Protein AF-A0A7S1D823-F1 (afdb_monomer_lite)

pLDDT: mean 78.72, std 20.07, range [35.25, 97.0]

Organism: Cyclophora tenuis (NCBI:txid216820)

Structure (mmCIF, N/CA/C/O backbone):
data_AF-A0A7S1D823-F1
#
_entry.id   AF-A0A7S1D823-F1
#
loop_
_atom_site.group_PDB
_atom_site.id
_atom_site.type_symbol
_atom_site.label_atom_id
_atom_site.label_alt_id
_atom_site.label_comp_id
_atom_site.label_asym_id
_atom_site.label_entity_id
_atom_site.label_seq_id
_atom_site.pdbx_PDB_ins_code
_atom_site.Cartn_x
_atom_site.Cartn_y
_atom_site.Cartn_z
_atom_site.occupancy
_atom_site.B_iso_or_equiv
_atom_site.auth_seq_id
_atom_site.auth_comp_id
_atom_site.auth_asym_id
_atom_site.auth_atom_id
_atom_site.pdbx_PDB_model_num
ATOM 1 N N . GLU A 1 1 ? 24.277 -21.908 -26.833 1.00 45.03 1 GLU A N 1
ATOM 2 C CA . GLU A 1 1 ? 23.253 -20.897 -26.508 1.00 45.03 1 GLU A CA 1
ATOM 3 C C . GLU A 1 1 ? 23.014 -20.895 -25.010 1.00 45.03 1 GLU A C 1
ATOM 5 O O . GLU A 1 1 ? 22.806 -21.962 -24.446 1.00 45.03 1 GLU A O 1
ATOM 10 N N . LYS A 1 2 ? 23.126 -19.742 -24.340 1.00 50.06 2 LYS A N 1
ATOM 11 C CA . LYS A 1 2 ? 22.524 -19.582 -23.014 1.00 50.06 2 LYS A CA 1
ATOM 12 C C . LYS A 1 2 ? 21.070 -19.225 -23.283 1.00 50.06 2 LYS A C 1
ATOM 14 O O . LYS A 1 2 ? 20.796 -18.063 -23.562 1.00 50.06 2 LYS A O 1
ATOM 19 N N . ASP A 1 3 ? 20.182 -20.213 -23.232 1.00 53.88 3 ASP A N 1
ATOM 20 C CA . ASP A 1 3 ? 18.772 -19.942 -22.965 1.00 53.88 3 ASP A CA 1
ATOM 21 C C . ASP A 1 3 ? 18.733 -19.206 -21.626 1.00 53.88 3 ASP A C 1
ATOM 23 O O . ASP A 1 3 ? 18.894 -19.794 -20.554 1.00 53.88 3 ASP A O 1
ATOM 27 N N . SER A 1 4 ? 18.653 -17.879 -21.680 1.00 61.56 4 SER A N 1
ATOM 28 C CA . SER A 1 4 ? 18.324 -17.089 -20.509 1.00 61.56 4 SER A CA 1
ATOM 29 C C . SER A 1 4 ? 16.915 -17.510 -20.127 1.00 61.56 4 SER A C 1
ATOM 31 O O . SER A 1 4 ? 15.970 -17.160 -20.830 1.00 61.56 4 SER A O 1
ATOM 33 N N . LEU A 1 5 ? 16.793 -18.308 -19.065 1.00 60.19 5 LEU A N 1
ATOM 34 C CA . LEU A 1 5 ? 15.523 -18.638 -18.429 1.00 60.19 5 LEU A CA 1
ATOM 35 C C . LEU A 1 5 ? 14.807 -17.325 -18.111 1.00 60.19 5 LEU A C 1
ATOM 37 O O . LEU A 1 5 ? 15.080 -16.681 -17.098 1.00 60.19 5 LEU A O 1
ATOM 41 N N . GLN A 1 6 ? 13.947 -16.891 -19.026 1.00 70.19 6 GLN A N 1
ATOM 42 C CA . GLN A 1 6 ? 13.123 -15.720 -18.832 1.00 70.19 6 GLN A CA 1
ATOM 43 C C . GLN A 1 6 ? 12.062 -16.133 -17.824 1.00 70.19 6 GLN A C 1
ATOM 45 O O . GLN A 1 6 ? 11.179 -16.936 -18.119 1.00 70.19 6 GLN A O 1
ATOM 50 N N . LEU A 1 7 ? 12.218 -15.658 -16.593 1.00 76.44 7 LEU A N 1
ATOM 51 C CA . LEU A 1 7 ? 11.244 -15.902 -15.544 1.00 76.44 7 LEU A CA 1
ATOM 52 C C . LEU A 1 7 ? 9.926 -15.243 -15.964 1.00 76.44 7 LEU A C 1
ATOM 54 O O . LEU A 1 7 ? 9.905 -14.042 -16.233 1.00 76.44 7 LEU A O 1
ATOM 58 N N . ASP A 1 8 ? 8.828 -16.002 -15.990 1.00 88.31 8 ASP A N 1
ATOM 59 C CA . ASP A 1 8 ? 7.473 -15.444 -16.121 1.00 88.31 8 ASP A CA 1
ATOM 60 C C . ASP A 1 8 ? 7.018 -14.859 -14.775 1.00 88.31 8 ASP A C 1
ATOM 62 O O . ASP A 1 8 ? 6.050 -15.286 -14.150 1.00 88.31 8 ASP A O 1
ATOM 66 N N . ILE A 1 9 ? 7.798 -13.900 -14.281 1.00 90.31 9 ILE A N 1
ATOM 67 C CA . ILE A 1 9 ? 7.546 -13.184 -13.038 1.00 90.31 9 ILE A CA 1
ATOM 68 C C . ILE A 1 9 ? 7.408 -11.712 -13.387 1.00 90.31 9 ILE A C 1
ATOM 70 O O . ILE A 1 9 ? 8.346 -11.077 -13.865 1.00 90.31 9 ILE A O 1
ATOM 74 N N . GLN A 1 10 ? 6.235 -11.157 -13.100 1.00 91.06 10 GLN A N 1
ATOM 75 C CA . GLN A 1 10 ? 6.004 -9.723 -13.158 1.00 91.06 10 GLN A CA 1
ATOM 76 C C . GLN A 1 10 ? 6.018 -9.151 -11.742 1.00 91.06 10 GLN A C 1
ATOM 78 O O . GLN A 1 10 ? 5.192 -9.514 -10.906 1.00 91.06 10 GLN A O 1
ATOM 83 N N . VAL A 1 11 ? 6.938 -8.223 -11.479 1.00 93.19 11 VAL A N 1
ATOM 84 C CA . VAL A 1 11 ? 6.966 -7.480 -10.215 1.00 93.19 11 VAL A CA 1
ATOM 85 C C . VAL A 1 11 ? 6.033 -6.279 -10.330 1.00 93.19 11 VAL A C 1
ATOM 87 O O . VAL A 1 11 ? 6.176 -5.456 -11.238 1.00 93.19 11 VAL A O 1
ATOM 90 N N . VAL A 1 12 ? 5.084 -6.179 -9.398 1.00 94.31 12 VAL A N 1
ATOM 91 C CA . VAL A 1 12 ? 4.139 -5.064 -9.302 1.00 94.31 12 VAL A CA 1
ATOM 92 C C . VAL A 1 12 ? 4.430 -4.261 -8.038 1.00 94.31 12 VAL A C 1
ATOM 94 O O . VAL A 1 12 ? 4.398 -4.793 -6.932 1.00 94.31 12 VAL A O 1
ATOM 97 N N . VAL A 1 13 ? 4.690 -2.967 -8.199 1.00 94.62 13 VAL A N 1
ATOM 98 C CA . VAL A 1 13 ? 4.868 -2.017 -7.099 1.00 94.62 13 VAL A CA 1
ATOM 99 C C . VAL A 1 13 ? 3.533 -1.361 -6.790 1.00 94.62 13 VAL A C 1
ATOM 101 O O . VAL A 1 13 ? 2.929 -0.719 -7.652 1.00 94.62 13 VAL A O 1
ATOM 104 N N . ILE A 1 14 ? 3.101 -1.479 -5.538 1.00 92.69 14 ILE A N 1
ATOM 105 C CA . ILE A 1 14 ? 1.946 -0.755 -5.017 1.00 92.69 14 ILE A CA 1
ATOM 106 C C . ILE A 1 14 ? 2.467 0.502 -4.315 1.00 92.69 14 ILE A C 1
ATOM 108 O O . ILE A 1 14 ? 3.164 0.379 -3.303 1.00 92.69 14 ILE A O 1
ATOM 112 N N . PRO A 1 15 ? 2.190 1.717 -4.823 1.00 90.38 15 PRO A N 1
ATOM 113 C CA . PRO A 1 15 ? 2.575 2.919 -4.101 1.00 90.38 15 PRO A CA 1
ATOM 114 C C . PRO A 1 15 ? 1.852 2.922 -2.749 1.00 90.38 15 PRO A C 1
ATOM 116 O O . PRO A 1 15 ? 0.685 2.536 -2.680 1.00 90.38 15 PRO A O 1
ATOM 119 N N . CYS A 1 16 ? 2.563 3.331 -1.695 1.00 88.69 16 CYS A N 1
ATOM 120 C CA . CYS A 1 16 ? 2.040 3.640 -0.350 1.00 88.69 16 CYS A CA 1
ATOM 121 C C . CYS A 1 16 ? 2.415 5.065 0.097 1.00 88.69 16 CYS A C 1
ATOM 123 O O . CYS A 1 16 ? 1.829 5.611 1.029 1.00 88.69 16 CYS A O 1
ATOM 125 N N . VAL A 1 17 ? 3.406 5.669 -0.568 1.00 86.69 17 VAL A N 1
ATOM 126 C CA . VAL A 1 17 ? 3.946 7.001 -0.291 1.00 86.69 17 VAL A CA 1
ATOM 127 C C . VAL A 1 17 ? 3.836 7.832 -1.561 1.00 86.69 17 VAL A C 1
ATOM 129 O O . VAL A 1 17 ? 4.269 7.386 -2.622 1.00 86.69 17 VAL A O 1
ATOM 132 N N . GLY A 1 18 ? 3.304 9.049 -1.448 1.00 84.31 18 GLY A N 1
ATOM 133 C CA . GLY A 1 18 ? 3.119 9.930 -2.599 1.00 84.31 18 GLY A CA 1
ATOM 134 C C . GLY A 1 18 ? 2.119 9.360 -3.605 1.00 84.31 18 GLY A C 1
ATOM 135 O O . GLY A 1 18 ? 1.124 8.757 -3.217 1.00 84.31 18 GLY A O 1
ATOM 136 N N . ASP A 1 19 ? 2.381 9.576 -4.889 1.00 84.94 19 ASP A N 1
ATOM 137 C CA . ASP A 1 19 ? 1.616 9.010 -5.998 1.00 84.94 19 ASP A CA 1
ATOM 138 C C . ASP A 1 19 ? 2.434 7.951 -6.761 1.00 84.94 19 ASP A C 1
ATOM 140 O O . ASP A 1 19 ? 3.604 7.675 -6.477 1.00 84.94 19 ASP A O 1
ATOM 144 N N . ASP A 1 20 ? 1.817 7.335 -7.761 1.00 88.00 20 ASP A N 1
ATOM 145 C CA . ASP A 1 20 ? 2.470 6.386 -8.659 1.00 88.00 20 ASP A CA 1
ATOM 146 C C . ASP A 1 20 ? 3.615 7.027 -9.464 1.00 88.00 20 ASP A C 1
ATOM 148 O O . ASP A 1 20 ? 4.607 6.367 -9.781 1.00 88.00 20 ASP A O 1
ATOM 152 N N . GLY A 1 21 ? 3.529 8.330 -9.747 1.00 89.88 21 GLY A N 1
ATOM 153 C CA . GLY A 1 21 ? 4.624 9.098 -10.332 1.00 89.88 21 GLY A CA 1
ATOM 154 C C . GLY A 1 21 ? 5.852 9.163 -9.419 1.00 89.88 21 GLY A C 1
ATOM 155 O O . GLY A 1 21 ? 6.978 8.996 -9.889 1.00 89.88 21 GLY A O 1
ATOM 156 N N . TYR A 1 22 ? 5.655 9.382 -8.120 1.00 90.62 22 TYR A N 1
ATOM 157 C CA . TYR A 1 22 ? 6.705 9.359 -7.109 1.00 90.62 22 TYR A CA 1
ATOM 158 C C . TYR A 1 22 ? 7.339 7.973 -7.022 1.00 90.62 22 TYR A C 1
ATOM 160 O O . TYR A 1 22 ? 8.559 7.873 -7.139 1.00 90.62 22 TYR A O 1
ATOM 168 N N . ALA A 1 23 ? 6.532 6.913 -6.926 1.00 92.44 23 ALA A N 1
ATOM 169 C CA . ALA A 1 23 ? 7.037 5.542 -6.908 1.00 92.44 23 ALA A CA 1
ATOM 170 C C . ALA A 1 23 ? 7.875 5.215 -8.158 1.00 92.44 23 ALA A C 1
ATOM 172 O O . ALA A 1 23 ? 8.979 4.691 -8.024 1.00 92.44 23 ALA A O 1
ATOM 173 N N . ARG A 1 24 ? 7.428 5.606 -9.362 1.00 93.88 24 ARG A N 1
ATOM 174 C CA . ARG A 1 24 ? 8.215 5.431 -10.599 1.00 93.88 24 ARG A CA 1
ATOM 175 C C . ARG A 1 24 ? 9.557 6.156 -10.552 1.00 93.88 24 ARG A C 1
ATOM 177 O O . ARG A 1 24 ? 10.572 5.560 -10.901 1.00 93.88 24 ARG A O 1
ATOM 184 N N . ARG A 1 25 ? 9.588 7.409 -10.081 1.00 94.81 25 ARG A N 1
ATOM 185 C CA . ARG A 1 25 ? 10.848 8.159 -9.925 1.00 94.81 25 ARG A CA 1
ATOM 186 C C . ARG A 1 25 ? 11.795 7.489 -8.929 1.00 94.81 25 ARG A C 1
ATOM 188 O O . ARG A 1 25 ? 12.988 7.437 -9.196 1.00 94.81 25 ARG A O 1
ATOM 195 N N . GLN A 1 26 ? 11.278 6.971 -7.812 1.00 95.31 26 GLN A N 1
ATOM 196 C CA . GLN A 1 26 ? 12.092 6.254 -6.824 1.00 95.31 26 GLN A CA 1
ATOM 197 C C . GLN A 1 26 ? 12.661 4.947 -7.393 1.00 95.31 26 GLN A C 1
ATOM 199 O O . GLN A 1 26 ? 13.848 4.688 -7.227 1.00 95.31 26 GLN A O 1
ATOM 204 N N . MET A 1 27 ? 11.857 4.163 -8.121 1.00 95.31 27 MET A N 1
ATOM 205 C CA . MET A 1 27 ? 12.336 2.935 -8.772 1.00 95.31 27 MET A CA 1
ATOM 206 C C . MET A 1 27 ? 13.390 3.227 -9.842 1.00 95.31 27 MET A C 1
ATOM 208 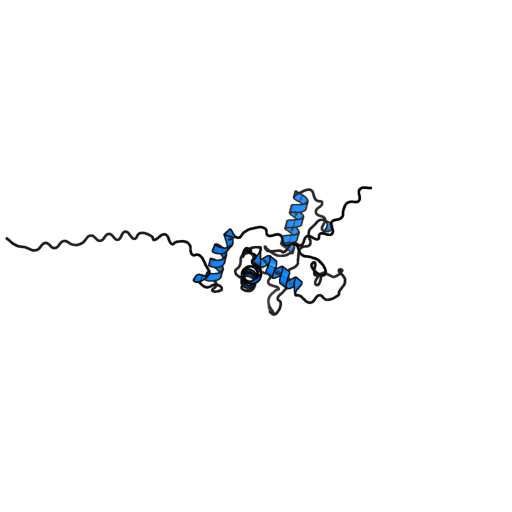O O . MET A 1 27 ? 14.398 2.534 -9.912 1.00 95.31 27 MET A O 1
ATOM 212 N N . MET A 1 28 ? 13.193 4.278 -10.643 1.00 95.44 28 MET A N 1
ATOM 213 C CA . MET A 1 28 ? 14.166 4.702 -11.652 1.00 95.44 28 MET A CA 1
ATOM 214 C C . MET A 1 28 ? 15.490 5.143 -11.019 1.00 95.44 28 MET A C 1
ATOM 216 O O . MET A 1 28 ? 16.548 4.725 -11.484 1.00 95.44 28 MET A O 1
ATOM 220 N N . ALA A 1 29 ? 15.436 5.941 -9.947 1.00 95.25 29 ALA A N 1
ATOM 221 C CA . ALA A 1 29 ? 16.627 6.361 -9.213 1.00 95.25 29 ALA A CA 1
ATOM 222 C C . ALA A 1 29 ? 17.384 5.155 -8.635 1.00 95.25 29 ALA A C 1
ATOM 224 O O . ALA A 1 29 ? 18.582 5.023 -8.867 1.00 95.25 29 ALA A O 1
ATOM 225 N N . LEU A 1 30 ? 16.677 4.228 -7.979 1.00 94.56 30 LEU A N 1
ATOM 226 C CA . LEU A 1 30 ? 17.277 3.011 -7.429 1.00 94.56 30 LEU A CA 1
ATOM 227 C C . LEU A 1 30 ? 17.887 2.115 -8.519 1.00 94.56 30 LEU A C 1
ATOM 229 O O . LEU A 1 30 ? 18.973 1.572 -8.321 1.00 94.56 30 LEU A O 1
ATOM 233 N N . ASN A 1 31 ? 17.228 1.973 -9.676 1.00 95.06 31 ASN A N 1
ATOM 234 C CA . ASN A 1 31 ? 17.773 1.214 -10.805 1.00 95.06 31 ASN A CA 1
ATOM 235 C C . ASN A 1 31 ? 19.114 1.807 -11.261 1.00 95.06 31 ASN A C 1
ATOM 237 O O . ASN A 1 31 ? 20.103 1.090 -11.369 1.00 95.06 31 ASN A O 1
ATOM 241 N N . MET A 1 32 ? 19.178 3.130 -11.441 1.00 95.00 32 MET A N 1
ATOM 242 C CA . MET A 1 32 ? 20.423 3.816 -11.805 1.00 95.00 32 MET A CA 1
ATOM 243 C C . MET A 1 32 ? 21.513 3.660 -10.733 1.00 95.00 32 MET A C 1
ATOM 245 O O . MET A 1 32 ? 22.670 3.414 -11.066 1.00 95.00 32 MET A O 1
ATOM 249 N N . GLU A 1 33 ? 21.160 3.757 -9.448 1.00 96.12 33 GLU A N 1
ATOM 250 C CA . GLU A 1 33 ? 22.107 3.596 -8.332 1.00 96.12 33 GLU A CA 1
ATOM 251 C C . GLU A 1 33 ? 22.664 2.171 -8.210 1.00 96.12 33 GLU A C 1
ATOM 253 O O . GLU A 1 33 ? 23.783 1.977 -7.735 1.00 96.12 33 GLU A O 1
ATOM 258 N N . THR A 1 34 ? 21.909 1.171 -8.662 1.00 94.75 34 THR A N 1
ATOM 259 C CA . THR A 1 34 ? 22.294 -0.249 -8.619 1.00 94.75 34 THR A CA 1
ATOM 260 C C . THR A 1 34 ? 22.937 -0.747 -9.920 1.00 94.75 34 THR A C 1
ATOM 262 O O . THR A 1 34 ? 23.237 -1.934 -10.039 1.00 94.75 34 THR A O 1
ATOM 265 N N . GLY A 1 35 ? 23.226 0.157 -10.867 1.00 93.44 35 GLY A N 1
ATOM 266 C CA . GLY A 1 35 ? 23.935 -0.140 -12.117 1.00 93.44 35 GLY A CA 1
ATOM 267 C C . GLY A 1 35 ? 23.039 -0.494 -13.309 1.00 93.44 35 GLY A C 1
ATOM 268 O O . GLY A 1 35 ? 23.558 -0.905 -14.347 1.00 93.44 35 GLY A O 1
ATOM 269 N N . GLY A 1 36 ? 21.721 -0.341 -13.179 1.00 92.12 36 GLY A N 1
ATOM 270 C CA . GLY A 1 36 ? 20.776 -0.431 -14.289 1.00 92.12 36 GLY A CA 1
ATOM 271 C C . GLY A 1 36 ? 20.812 0.798 -15.200 1.00 92.12 36 GLY A C 1
ATOM 272 O O . GLY A 1 36 ? 21.435 1.819 -14.899 1.00 92.12 36 GLY A O 1
ATOM 273 N N . THR A 1 37 ? 20.129 0.713 -16.341 1.00 89.38 37 THR A N 1
ATOM 274 C CA . THR A 1 37 ? 20.186 1.756 -17.384 1.00 89.38 37 THR A CA 1
ATOM 275 C C . THR A 1 37 ? 19.209 2.906 -17.138 1.00 89.38 37 THR A C 1
ATOM 277 O O . THR A 1 37 ? 19.282 3.950 -17.789 1.00 89.38 37 THR A O 1
ATOM 280 N N . GLY A 1 38 ? 18.280 2.724 -16.196 1.00 83.12 38 GLY A N 1
ATOM 281 C CA . GLY A 1 38 ? 17.138 3.613 -16.015 1.00 83.12 38 GLY A CA 1
ATOM 282 C C . GLY A 1 38 ? 16.047 3.435 -17.075 1.00 83.12 38 GLY A C 1
ATOM 283 O O . GLY A 1 38 ? 15.097 4.218 -17.073 1.00 83.12 38 GLY A O 1
ATOM 284 N N . ASP A 1 39 ? 16.155 2.434 -17.957 1.00 87.69 39 ASP A N 1
ATOM 285 C CA . ASP A 1 39 ? 15.099 2.115 -18.913 1.00 87.69 39 ASP A CA 1
ATOM 286 C C . ASP A 1 39 ? 13.842 1.641 -18.175 1.00 87.69 39 ASP A C 1
ATOM 288 O O . ASP A 1 39 ? 13.877 0.765 -17.311 1.00 87.69 39 ASP A O 1
ATOM 292 N N . SER A 1 40 ? 12.703 2.215 -18.552 1.00 84.81 40 SER A N 1
ATOM 293 C CA . SER A 1 40 ? 11.383 1.802 -18.092 1.00 84.81 40 SER A CA 1
ATOM 294 C C . SER A 1 40 ? 11.089 0.309 -18.277 1.00 84.81 40 SER A C 1
ATOM 296 O O . SER A 1 40 ? 10.322 -0.231 -17.485 1.00 84.81 40 SER A O 1
ATOM 298 N N . SER A 1 41 ? 11.690 -0.366 -19.268 1.00 86.94 41 SER A N 1
ATOM 299 C CA . SER A 1 41 ? 11.512 -1.811 -19.466 1.00 86.94 41 SER A CA 1
ATOM 300 C C . SER A 1 41 ? 12.200 -2.669 -18.401 1.00 86.94 41 SER A C 1
ATOM 302 O O . SER A 1 41 ? 11.861 -3.840 -18.259 1.00 86.94 41 SER A O 1
ATOM 304 N N . GLU A 1 42 ? 13.164 -2.109 -17.666 1.00 87.81 42 GLU A N 1
ATOM 305 C CA . GLU A 1 42 ? 13.849 -2.771 -16.545 1.00 87.81 42 GLU A CA 1
ATOM 306 C C . GLU A 1 42 ? 13.133 -2.535 -15.207 1.00 87.81 42 GLU A C 1
ATOM 308 O O . GLU A 1 42 ? 13.433 -3.192 -14.210 1.00 87.81 42 GLU A O 1
ATOM 313 N N . LEU A 1 43 ? 12.196 -1.583 -15.160 1.00 92.38 43 LEU A N 1
ATOM 314 C CA . LEU A 1 43 ? 11.506 -1.206 -13.933 1.00 92.38 43 LEU A CA 1
ATOM 315 C C . LEU A 1 43 ? 10.301 -2.116 -13.666 1.00 92.38 43 LEU A C 1
ATOM 317 O O . LEU A 1 43 ? 9.606 -2.536 -14.595 1.00 92.38 43 LEU A O 1
ATOM 321 N N . PRO A 1 44 ? 9.979 -2.377 -12.387 1.00 93.50 44 PRO A N 1
ATOM 322 C CA . PRO A 1 44 ? 8.751 -3.073 -12.046 1.00 93.50 44 PRO A CA 1
ATOM 323 C C . PRO A 1 44 ? 7.523 -2.252 -12.462 1.00 93.50 44 PRO A C 1
ATOM 325 O O . PRO A 1 44 ? 7.541 -1.017 -12.497 1.00 93.50 44 PRO A O 1
ATOM 328 N N . PHE A 1 45 ? 6.412 -2.940 -12.721 1.00 92.69 45 PHE A N 1
ATOM 329 C CA . PHE A 1 45 ? 5.158 -2.280 -13.062 1.00 92.69 45 PHE A CA 1
ATOM 330 C C . PHE A 1 45 ? 4.613 -1.537 -11.838 1.00 92.69 45 PHE A C 1
ATOM 332 O O . PHE A 1 45 ? 4.267 -2.155 -10.835 1.00 92.69 45 PHE A O 1
ATOM 339 N N . VAL A 1 46 ? 4.506 -0.209 -11.902 1.00 92.19 46 VAL A N 1
ATOM 340 C CA . VAL A 1 46 ? 3.926 0.587 -10.810 1.00 92.19 46 VAL A CA 1
ATOM 341 C C . VAL A 1 46 ? 2.422 0.713 -11.008 1.00 92.19 46 VAL A C 1
ATOM 343 O O . VAL A 1 46 ? 1.969 1.343 -11.967 1.00 92.19 46 VAL A O 1
ATOM 346 N N . LEU A 1 47 ? 1.654 0.147 -10.078 1.00 89.62 47 LEU A N 1
ATOM 347 C CA . LEU A 1 47 ? 0.200 0.202 -10.097 1.00 89.62 47 LEU A CA 1
ATOM 348 C C . LEU A 1 47 ? -0.278 1.645 -9.899 1.00 89.62 47 LEU A C 1
ATOM 350 O O . LEU A 1 47 ? 0.119 2.310 -8.943 1.00 89.62 47 LEU A O 1
ATOM 354 N N . GLN A 1 48 ? -1.141 2.124 -10.795 1.00 86.06 48 GLN A N 1
ATOM 355 C CA . GLN A 1 48 ? -1.743 3.454 -10.698 1.00 86.06 48 GLN A CA 1
ATOM 356 C C . GLN A 1 48 ? -3.015 3.380 -9.853 1.00 86.06 48 GLN A C 1
ATOM 358 O O . GLN A 1 48 ? -3.974 2.759 -10.307 1.00 86.06 48 GLN A O 1
ATOM 363 N N . PRO A 1 49 ? -3.081 3.991 -8.660 1.00 78.12 49 PRO A N 1
ATOM 364 C CA . PRO A 1 49 ? -4.252 3.850 -7.808 1.00 78.12 49 PRO A CA 1
ATOM 365 C C . PRO A 1 49 ? -5.526 4.386 -8.473 1.00 78.12 49 PRO A C 1
ATOM 367 O O . PRO A 1 49 ? -5.612 5.559 -8.846 1.00 78.12 49 PRO A O 1
ATOM 370 N N . ARG A 1 50 ? -6.546 3.531 -8.601 1.00 70.00 50 ARG A N 1
ATOM 371 C CA . ARG A 1 50 ? -7.857 3.933 -9.136 1.00 70.00 50 ARG A CA 1
ATOM 372 C C . ARG A 1 50 ? -8.587 4.899 -8.198 1.00 70.00 50 ARG A C 1
ATOM 374 O O . ARG A 1 50 ? -8.619 4.698 -6.983 1.00 70.00 50 ARG A O 1
ATOM 381 N N . ALA A 1 51 ? -9.245 5.899 -8.792 1.00 58.75 51 ALA A N 1
ATOM 382 C CA . ALA A 1 51 ? -10.228 6.724 -8.094 1.00 58.75 51 ALA A CA 1
ATOM 383 C C . ALA A 1 51 ? -11.419 5.884 -7.676 1.00 58.75 51 ALA A C 1
ATOM 385 O O . ALA A 1 51 ? -12.006 5.229 -8.528 1.00 58.75 51 ALA A O 1
ATOM 386 N N . ASN A 1 52 ? -11.755 5.939 -6.388 1.00 53.09 52 ASN A N 1
ATOM 387 C CA . ASN A 1 52 ? -13.002 5.507 -5.761 1.00 53.09 52 ASN A CA 1
ATOM 388 C C . ASN A 1 52 ? -13.890 4.538 -6.563 1.00 53.09 52 ASN A C 1
ATOM 390 O O . ASN A 1 52 ? -14.618 4.941 -7.471 1.00 53.09 52 ASN A O 1
ATOM 394 N N . PHE A 1 53 ? -14.016 3.310 -6.063 1.00 41.72 53 PHE A N 1
ATOM 395 C CA . PHE A 1 53 ? -15.303 2.624 -6.138 1.00 41.72 53 PHE A CA 1
ATOM 396 C C . PHE A 1 53 ? -16.322 3.415 -5.297 1.00 41.72 53 PHE A C 1
ATOM 398 O O . PHE A 1 53 ? -16.157 3.579 -4.093 1.00 41.72 53 PHE A O 1
ATOM 405 N N . GLY A 1 54 ? -17.363 3.957 -5.930 1.00 38.28 54 GLY A N 1
ATOM 406 C CA . GLY A 1 54 ? -18.594 4.374 -5.242 1.00 38.28 54 GLY A CA 1
ATOM 407 C C . GLY A 1 54 ? -18.671 5.783 -4.635 1.00 38.28 54 GLY A C 1
ATOM 408 O O . GLY A 1 54 ? -19.768 6.194 -4.266 1.00 38.28 54 GLY A O 1
ATOM 409 N N . GLN A 1 55 ? -17.598 6.579 -4.581 1.00 36.34 55 GLN A N 1
ATOM 410 C CA . GLN A 1 55 ? -17.689 7.977 -4.126 1.00 36.34 55 GLN A CA 1
ATOM 411 C C . GLN A 1 55 ? -17.313 8.970 -5.226 1.00 36.34 55 GLN A C 1
ATOM 413 O O . GLN A 1 55 ? -16.143 9.131 -5.579 1.00 36.34 55 GLN A O 1
ATOM 418 N N . LYS A 1 56 ? -18.320 9.703 -5.723 1.00 35.25 56 LYS A N 1
ATOM 419 C CA . LYS A 1 56 ? -18.135 10.928 -6.511 1.00 35.25 56 LYS A CA 1
ATOM 420 C C . LYS A 1 56 ? -17.438 11.979 -5.638 1.00 35.25 56 LYS A C 1
ATOM 422 O O . LYS A 1 56 ? -18.094 12.795 -4.998 1.00 35.25 56 LYS A O 1
ATOM 427 N N . SER A 1 57 ? -16.109 11.963 -5.601 1.00 40.78 57 SER A N 1
ATOM 428 C CA . SER A 1 57 ? -15.338 13.100 -5.102 1.00 40.78 57 SER A CA 1
ATOM 429 C C . SER A 1 57 ? -15.395 14.195 -6.161 1.00 40.78 57 SER A C 1
ATOM 431 O O . SER A 1 57 ? -14.815 14.075 -7.236 1.00 40.78 57 SER A O 1
ATOM 433 N N . SER A 1 58 ? -16.098 15.281 -5.855 1.00 38.16 58 SER A N 1
ATOM 434 C CA . SER A 1 58 ? -16.158 16.494 -6.675 1.00 38.16 58 SER A CA 1
ATOM 435 C C . SER A 1 58 ? -14.851 17.305 -6.660 1.00 38.16 58 SER A C 1
ATOM 437 O O . SER A 1 58 ? -14.791 18.377 -7.258 1.00 38.16 58 SER A O 1
ATOM 439 N N . LYS A 1 59 ? -13.788 16.811 -6.004 1.00 41.03 59 LYS A N 1
ATOM 440 C CA . LYS A 1 59 ? -12.456 17.431 -5.968 1.00 41.03 59 LYS A CA 1
ATOM 441 C C . LYS A 1 59 ? -11.357 16.370 -5.920 1.00 41.03 59 LYS A C 1
ATOM 443 O O . LYS A 1 59 ? -10.824 16.065 -4.857 1.00 41.03 59 LYS A O 1
ATOM 448 N N . GLY A 1 60 ? -10.994 15.861 -7.092 1.00 45.47 60 GLY A N 1
ATOM 449 C CA . GLY A 1 60 ? -9.781 15.075 -7.285 1.00 45.47 60 GLY A CA 1
ATOM 450 C C . GLY A 1 60 ? -9.873 13.637 -6.779 1.00 45.47 60 GLY A C 1
ATOM 451 O O . GLY A 1 60 ? -10.451 13.325 -5.737 1.00 45.47 60 GLY A O 1
ATOM 452 N N . ASN A 1 61 ? -9.276 12.763 -7.574 1.00 49.16 61 ASN A N 1
ATOM 453 C CA . ASN A 1 61 ? -9.010 11.367 -7.300 1.00 49.16 61 ASN A CA 1
ATOM 454 C C . ASN A 1 61 ? -8.083 11.247 -6.067 1.00 49.16 61 ASN A C 1
ATOM 456 O O . ASN A 1 61 ? -6.864 11.310 -6.211 1.00 49.16 61 ASN A O 1
ATOM 460 N N . LYS A 1 62 ? -8.628 11.200 -4.843 1.00 57.62 62 LYS A N 1
ATOM 461 C CA . LYS A 1 62 ? -7.792 11.136 -3.636 1.00 57.62 62 LYS A CA 1
ATOM 462 C C . LYS A 1 62 ? -7.452 9.694 -3.291 1.00 57.62 62 LYS A C 1
ATOM 464 O O . LYS A 1 62 ? -8.209 8.988 -2.634 1.00 57.62 62 LYS A O 1
ATOM 469 N N . TYR A 1 63 ? -6.266 9.314 -3.736 1.00 73.75 63 TYR A N 1
ATOM 470 C CA . TYR A 1 63 ? -5.461 8.245 -3.174 1.00 73.75 63 TYR A CA 1
ATOM 471 C C . TYR A 1 63 ? -5.203 8.456 -1.661 1.00 73.75 63 TYR A C 1
ATOM 473 O O . TYR A 1 63 ? -5.350 9.570 -1.150 1.00 73.75 63 TYR A O 1
ATOM 481 N N . PHE A 1 64 ? -4.849 7.390 -0.933 1.00 84.75 64 PHE A N 1
ATOM 482 C CA . PHE A 1 64 ? -4.583 7.468 0.506 1.00 84.75 64 PHE A CA 1
ATOM 483 C C . PHE A 1 64 ? -3.338 8.308 0.793 1.00 84.75 64 PHE A C 1
ATOM 485 O O . PHE A 1 64 ? -2.291 8.114 0.184 1.00 84.75 64 PHE A O 1
ATOM 492 N N . ASN A 1 65 ? -3.420 9.210 1.770 1.00 88.00 65 ASN A N 1
ATOM 493 C CA . ASN A 1 65 ? -2.221 9.881 2.255 1.00 88.00 65 ASN A CA 1
ATOM 494 C C . ASN A 1 65 ? -1.406 8.917 3.119 1.00 88.00 65 ASN A C 1
ATOM 496 O O . ASN A 1 65 ? -1.957 8.202 3.961 1.00 88.00 65 ASN A O 1
ATOM 500 N N . PHE A 1 66 ? -0.086 8.948 2.947 1.00 91.31 66 PHE A N 1
ATOM 501 C CA . PHE A 1 66 ? 0.825 8.079 3.681 1.00 91.31 66 PHE A CA 1
ATOM 502 C C . PHE A 1 66 ? 0.606 8.163 5.198 1.00 91.31 66 PHE A C 1
ATOM 504 O O . PHE A 1 66 ? 0.651 9.237 5.804 1.00 91.31 66 PHE A O 1
ATOM 511 N N . GLY A 1 67 ? 0.353 7.003 5.805 1.00 91.31 67 GLY A N 1
ATOM 512 C CA . GLY A 1 67 ? 0.139 6.849 7.239 1.00 91.31 67 GLY A CA 1
ATOM 513 C C . GLY A 1 67 ? -1.132 7.508 7.785 1.00 91.31 67 GLY A C 1
ATOM 514 O O . GLY A 1 67 ? -1.331 7.469 8.999 1.00 91.31 67 GLY A O 1
ATOM 515 N N . GLU A 1 68 ? -1.983 8.134 6.970 1.00 93.56 68 GLU A N 1
ATOM 516 C CA . GLU A 1 68 ? -3.234 8.723 7.445 1.00 93.56 68 GLU A CA 1
ATOM 517 C C . GLU A 1 68 ? -4.249 7.624 7.808 1.00 93.56 68 GLU A C 1
ATOM 519 O O . GLU A 1 68 ? -4.506 6.744 6.989 1.00 93.56 68 GLU A O 1
ATOM 524 N N . PRO A 1 69 ? -4.882 7.670 9.000 1.00 95.31 69 PRO A N 1
ATOM 525 C CA . PRO A 1 69 ? -5.945 6.726 9.320 1.00 95.31 69 PRO A CA 1
ATOM 526 C C . PRO A 1 69 ? -7.132 6.852 8.356 1.00 95.31 69 PRO A C 1
ATOM 528 O O . PRO A 1 69 ? -7.697 7.949 8.233 1.00 95.31 69 PRO A O 1
ATOM 531 N N . HIS A 1 70 ? -7.517 5.735 7.729 1.00 94.00 70 HIS A N 1
ATOM 532 C CA . HIS A 1 70 ? -8.605 5.642 6.753 1.00 94.00 70 HIS A CA 1
ATOM 533 C C . HIS A 1 70 ? -9.474 4.392 6.995 1.00 94.00 70 HIS A C 1
ATOM 535 O O . HIS A 1 70 ? -8.914 3.312 7.186 1.00 94.00 70 HIS A O 1
ATOM 541 N N . PRO A 1 71 ? -10.818 4.488 6.953 1.00 93.25 71 PRO A N 1
ATOM 542 C CA . PRO A 1 71 ? -11.711 3.351 7.204 1.00 93.25 71 PRO A CA 1
ATOM 543 C C . PRO A 1 71 ? -11.432 2.134 6.307 1.00 93.25 71 PRO A C 1
ATOM 545 O O . PRO A 1 71 ? -11.243 1.051 6.840 1.00 93.25 71 PRO A O 1
ATOM 548 N N . ASP A 1 72 ? -11.296 2.311 4.991 1.00 92.38 72 ASP A N 1
ATOM 549 C CA . ASP A 1 72 ? -11.021 1.200 4.059 1.00 92.38 72 ASP A CA 1
ATOM 550 C C . ASP A 1 72 ? -9.698 0.460 4.353 1.00 92.38 72 ASP A C 1
ATOM 552 O O . ASP A 1 72 ? -9.602 -0.754 4.177 1.00 92.38 72 ASP A O 1
ATOM 556 N N . ILE A 1 73 ? -8.675 1.184 4.834 1.00 95.06 73 ILE A N 1
ATOM 557 C CA . ILE A 1 73 ? -7.403 0.575 5.252 1.00 95.06 73 ILE A CA 1
ATOM 558 C C . ILE A 1 73 ? -7.621 -0.261 6.518 1.00 95.06 73 ILE A C 1
ATOM 560 O O . ILE A 1 73 ? -7.093 -1.365 6.625 1.00 95.06 73 ILE A O 1
ATOM 564 N N . LEU A 1 74 ? -8.403 0.246 7.477 1.00 96.19 74 LEU A N 1
ATOM 565 C CA . LEU A 1 74 ? -8.731 -0.477 8.708 1.00 96.19 74 LEU A CA 1
ATOM 566 C C . LEU A 1 74 ? -9.582 -1.722 8.442 1.00 96.19 74 LEU A C 1
ATOM 568 O O . LEU A 1 74 ? -9.384 -2.741 9.098 1.00 96.19 74 LEU A O 1
ATOM 572 N N . GLU A 1 75 ? -10.523 -1.637 7.505 1.00 95.50 75 GLU A N 1
ATOM 573 C CA . GLU A 1 75 ? -11.339 -2.770 7.070 1.00 95.50 75 GLU A CA 1
ATOM 574 C C . GLU A 1 75 ? -10.459 -3.866 6.473 1.00 95.50 75 GLU A C 1
ATOM 576 O O . GLU A 1 75 ? -10.480 -4.986 6.973 1.00 95.50 75 GLU A O 1
ATOM 581 N N . THR A 1 76 ? -9.589 -3.516 5.521 1.00 95.38 76 THR A N 1
ATOM 582 C CA . THR A 1 76 ? -8.632 -4.465 4.930 1.00 95.38 76 THR A CA 1
ATOM 583 C C . THR A 1 76 ? -7.701 -5.062 5.989 1.00 95.38 76 THR A C 1
ATOM 585 O O . THR A 1 76 ? -7.455 -6.263 5.999 1.00 95.38 76 THR A O 1
ATOM 588 N N . PHE A 1 77 ? -7.193 -4.246 6.918 1.00 96.56 77 PHE A N 1
ATOM 589 C CA . PHE A 1 77 ? -6.358 -4.717 8.027 1.00 96.56 77 PHE A CA 1
ATOM 590 C C . PHE A 1 77 ? -7.069 -5.782 8.877 1.00 96.56 77 PHE A C 1
ATOM 592 O O . PHE A 1 77 ? -6.473 -6.814 9.184 1.00 96.56 77 PHE A O 1
ATOM 599 N N . ARG A 1 78 ? -8.342 -5.552 9.228 1.00 95.62 78 ARG A N 1
ATOM 600 C CA . ARG A 1 78 ? -9.152 -6.520 9.980 1.00 95.62 78 ARG A CA 1
ATOM 601 C C . ARG A 1 78 ? -9.476 -7.753 9.148 1.00 95.62 78 ARG A C 1
ATOM 603 O O . ARG A 1 78 ? -9.325 -8.855 9.646 1.00 95.62 78 ARG A O 1
ATOM 610 N N . GLU A 1 79 ? -9.862 -7.599 7.885 1.00 95.62 79 GLU A N 1
ATOM 611 C CA . GLU A 1 79 ? -10.182 -8.726 7.003 1.00 95.62 79 GLU A CA 1
ATOM 612 C C . GLU A 1 79 ? -8.989 -9.678 6.839 1.00 95.62 79 GLU A C 1
ATOM 614 O O . GLU A 1 79 ? -9.125 -10.898 6.976 1.00 95.62 79 GLU A O 1
ATOM 619 N N . MET A 1 80 ? -7.798 -9.127 6.600 1.00 95.38 80 MET A N 1
ATOM 620 C CA . MET A 1 80 ? -6.572 -9.912 6.448 1.00 95.38 80 MET A CA 1
ATOM 621 C C . MET A 1 80 ? -6.243 -10.698 7.721 1.00 95.38 80 MET A C 1
ATOM 623 O O . MET A 1 80 ? -5.892 -11.875 7.642 1.00 95.38 80 MET A O 1
ATOM 627 N N . GLN A 1 81 ? -6.447 -10.099 8.894 1.00 94.12 81 GLN A N 1
ATOM 628 C CA . GLN A 1 81 ? -6.236 -10.766 10.174 1.00 94.12 81 GLN A CA 1
ATOM 629 C C . GLN A 1 81 ? -7.329 -11.797 10.488 1.00 94.12 81 GLN A C 1
ATOM 631 O O . GLN A 1 81 ? -7.040 -12.969 10.718 1.00 94.12 81 GLN A O 1
ATOM 636 N N . ASP A 1 82 ? -8.579 -11.351 10.521 1.00 95.38 82 ASP A N 1
ATOM 637 C CA . ASP A 1 82 ? -9.699 -12.072 11.122 1.00 95.38 82 ASP A CA 1
ATOM 638 C C . ASP A 1 82 ? -10.231 -13.170 10.196 1.00 95.38 82 ASP A C 1
ATOM 640 O O . ASP A 1 82 ? -10.652 -14.224 10.669 1.00 95.38 82 ASP A O 1
ATOM 644 N N . SER A 1 83 ? -10.201 -12.937 8.879 1.00 95.00 83 SER A N 1
ATOM 645 C CA . SER A 1 83 ? -10.709 -13.895 7.886 1.00 95.00 83 SER A CA 1
ATOM 646 C C . SER A 1 83 ? -9.606 -14.753 7.270 1.00 95.00 83 SER A C 1
ATOM 648 O O . SER A 1 83 ? -9.872 -15.889 6.885 1.00 95.00 83 SER A O 1
ATOM 650 N N . ASN A 1 84 ? -8.374 -14.236 7.190 1.00 93.06 84 ASN A N 1
ATOM 651 C CA . ASN A 1 84 ? -7.279 -14.903 6.477 1.00 93.06 84 ASN A CA 1
ATOM 652 C C . ASN A 1 84 ? -6.097 -15.302 7.378 1.00 93.06 84 ASN A C 1
ATOM 654 O O . ASN A 1 84 ? -5.212 -16.028 6.930 1.00 93.06 84 ASN A O 1
ATOM 658 N N . GLY A 1 85 ? -6.062 -14.864 8.643 1.00 94.88 85 GLY A N 1
ATOM 659 C CA . GLY A 1 85 ? -4.985 -15.195 9.582 1.00 94.88 85 GLY A CA 1
ATOM 660 C C . GLY A 1 85 ? -3.642 -14.524 9.267 1.00 94.88 85 GLY A C 1
ATOM 661 O O . GLY A 1 85 ? -2.613 -14.944 9.798 1.00 94.88 85 GLY A O 1
ATOM 662 N N . VAL A 1 86 ? -3.630 -13.498 8.409 1.00 94.38 86 VAL A N 1
ATOM 663 C CA . VAL A 1 86 ? -2.421 -12.790 7.978 1.00 94.38 86 VAL A CA 1
ATOM 664 C C . VAL A 1 86 ? -2.324 -11.449 8.698 1.00 94.38 86 VAL A C 1
ATOM 666 O O . VAL A 1 86 ? -3.074 -10.514 8.421 1.00 94.38 86 VAL A O 1
ATOM 669 N N . GLN A 1 87 ? -1.339 -11.339 9.587 1.00 95.62 87 GLN A N 1
ATOM 670 C CA . GLN A 1 87 ? -0.971 -10.069 10.210 1.00 95.62 87 GLN A CA 1
ATOM 671 C C . GLN A 1 87 ? -0.251 -9.195 9.189 1.00 95.62 87 GLN A C 1
ATOM 673 O O . GLN A 1 87 ? 0.707 -9.651 8.575 1.00 95.62 87 GLN A O 1
ATOM 678 N N . ILE A 1 88 ? -0.688 -7.947 9.043 1.00 97.00 88 ILE A N 1
ATOM 679 C CA . ILE A 1 88 ? -0.050 -6.924 8.203 1.00 97.00 88 ILE A CA 1
ATOM 680 C C . ILE A 1 88 ? 0.023 -5.599 8.958 1.00 97.00 88 ILE A C 1
ATOM 682 O O . ILE A 1 88 ? -0.644 -5.423 9.979 1.00 97.00 88 ILE A O 1
ATOM 686 N N . ASP A 1 89 ? 0.832 -4.654 8.487 1.00 96.88 89 ASP A N 1
ATOM 687 C CA . ASP A 1 89 ? 0.932 -3.345 9.122 1.00 96.88 89 ASP A CA 1
ATOM 688 C C . ASP A 1 89 ? -0.075 -2.318 8.559 1.00 96.88 89 ASP A C 1
ATOM 690 O O . ASP A 1 89 ? -0.501 -2.389 7.405 1.00 96.88 89 ASP A O 1
ATOM 694 N N . LEU A 1 90 ? -0.454 -1.331 9.373 1.00 96.56 90 LEU A N 1
ATOM 695 C CA . LEU A 1 90 ? -1.406 -0.268 9.012 1.00 96.56 90 LEU A CA 1
ATOM 696 C C . LEU A 1 90 ? -0.811 0.868 8.151 1.00 96.56 90 LEU A C 1
ATOM 698 O O . LEU A 1 90 ? -1.526 1.831 7.858 1.00 96.56 90 LEU A O 1
ATOM 702 N N . VAL A 1 91 ? 0.477 0.817 7.794 1.00 95.12 91 VAL A N 1
ATOM 703 C CA . VAL A 1 91 ? 1.196 1.883 7.067 1.00 95.12 91 VAL A CA 1
ATOM 704 C C . VAL A 1 91 ? 1.546 1.478 5.633 1.00 95.12 91 VAL A C 1
ATOM 706 O O . VAL A 1 91 ? 1.446 2.317 4.739 1.00 95.12 91 VAL A O 1
ATOM 709 N N . TYR A 1 92 ? 1.909 0.219 5.398 1.00 95.25 92 TYR A N 1
ATOM 710 C CA . TYR A 1 92 ? 2.303 -0.314 4.096 1.00 95.25 92 TYR A CA 1
ATOM 711 C C . TYR A 1 92 ? 1.442 -1.505 3.688 1.00 95.25 92 TYR A C 1
ATOM 713 O O . TYR A 1 92 ? 0.813 -1.460 2.632 1.00 95.25 92 TYR A O 1
ATOM 721 N N . GLY A 1 93 ? 1.364 -2.544 4.519 1.00 95.94 93 GLY A N 1
ATOM 722 C CA . GLY A 1 93 ? 0.669 -3.788 4.208 1.00 95.94 93 GLY A CA 1
ATOM 723 C C . GLY A 1 93 ? -0.814 -3.582 3.912 1.00 95.94 93 GLY A C 1
ATOM 724 O O . GLY A 1 93 ? -1.260 -3.839 2.794 1.00 95.94 93 GLY A O 1
ATOM 725 N N . ALA A 1 94 ? -1.577 -3.066 4.877 1.00 95.81 94 ALA A N 1
ATOM 726 C CA . ALA A 1 94 ? -3.013 -2.849 4.710 1.00 95.81 94 ALA A CA 1
ATOM 727 C C . ALA A 1 94 ? -3.340 -1.868 3.569 1.00 95.81 94 ALA A C 1
ATOM 729 O O . ALA A 1 94 ? -4.183 -2.212 2.736 1.00 95.81 94 ALA A O 1
ATOM 730 N N . PRO A 1 95 ? -2.661 -0.710 3.422 1.00 93.62 95 PRO A N 1
ATOM 731 C CA . PRO A 1 95 ? -2.836 0.145 2.246 1.00 93.62 95 PRO A CA 1
ATOM 732 C C . PRO A 1 95 ? -2.528 -0.561 0.921 1.00 93.62 95 PRO A C 1
ATOM 734 O O . PRO A 1 95 ? -3.296 -0.410 -0.029 1.00 93.62 95 PRO A O 1
ATOM 737 N N . SER A 1 96 ? -1.463 -1.371 0.861 1.00 93.75 96 SER A N 1
ATOM 738 C CA . SER A 1 96 ? -1.098 -2.123 -0.348 1.00 93.75 96 SER A CA 1
ATOM 739 C C . SER A 1 96 ? -2.200 -3.092 -0.757 1.00 93.75 96 SER A C 1
ATOM 741 O O . SER A 1 96 ? -2.639 -3.078 -1.907 1.00 93.75 96 SER A O 1
ATOM 743 N N . TRP A 1 97 ? -2.692 -3.888 0.197 1.00 94.12 97 TRP A N 1
ATOM 744 C CA . TRP A 1 97 ? -3.809 -4.805 -0.024 1.00 94.12 97 TRP A CA 1
ATOM 745 C C . TRP A 1 97 ? -5.075 -4.058 -0.434 1.00 94.12 97 TRP A C 1
ATOM 747 O O . TRP A 1 97 ? -5.720 -4.447 -1.401 1.00 94.12 97 TRP A O 1
ATOM 757 N N . THR A 1 98 ? -5.377 -2.929 0.212 1.00 92.19 98 THR A N 1
ATOM 758 C CA . THR A 1 98 ? -6.563 -2.124 -0.114 1.00 92.19 98 THR A CA 1
ATOM 759 C C . THR A 1 98 ? -6.522 -1.650 -1.572 1.00 92.19 98 THR A C 1
ATOM 761 O O . THR A 1 98 ? -7.515 -1.728 -2.295 1.00 92.19 98 THR A O 1
ATOM 764 N N . VAL A 1 99 ? -5.367 -1.164 -2.040 1.00 88.88 99 VAL A N 1
ATOM 765 C CA . VAL A 1 99 ? -5.189 -0.712 -3.429 1.00 88.88 99 VAL A CA 1
ATOM 766 C C . VAL A 1 99 ? -5.219 -1.896 -4.395 1.00 88.88 99 VAL A C 1
ATOM 768 O O . VAL A 1 99 ? -5.914 -1.836 -5.406 1.00 88.88 99 VAL A O 1
ATOM 771 N N . MET A 1 100 ? -4.511 -2.981 -4.086 1.00 90.12 100 MET A N 1
ATOM 772 C CA . MET A 1 100 ? -4.469 -4.178 -4.926 1.00 90.12 100 MET A CA 1
ATOM 773 C C . MET A 1 100 ? -5.864 -4.784 -5.120 1.00 90.12 100 MET A C 1
ATOM 775 O O . MET A 1 100 ? -6.270 -5.012 -6.259 1.00 90.12 100 MET A O 1
ATOM 779 N N . LEU A 1 101 ? -6.626 -4.977 -4.038 1.00 88.62 101 LEU A N 1
ATOM 780 C CA . LEU A 1 101 ? -7.981 -5.534 -4.079 1.00 88.62 101 LEU A CA 1
ATOM 781 C C . LEU A 1 101 ? -8.926 -4.669 -4.919 1.00 88.62 101 LEU A C 1
ATOM 783 O O . LEU A 1 101 ? -9.713 -5.199 -5.698 1.00 88.62 101 LEU A O 1
ATOM 787 N N . ARG A 1 102 ? -8.801 -3.336 -4.859 1.00 83.69 102 ARG A N 1
ATOM 788 C CA . ARG A 1 102 ? -9.577 -2.426 -5.721 1.00 83.69 102 ARG A CA 1
ATOM 789 C C . ARG A 1 102 ? -9.293 -2.622 -7.207 1.00 83.69 102 ARG A C 1
ATOM 791 O O . ARG A 1 102 ? -10.200 -2.448 -8.013 1.00 83.69 102 ARG A O 1
ATOM 798 N N . HIS A 1 103 ? -8.058 -2.949 -7.582 1.00 80.75 103 HIS A N 1
ATOM 799 C CA . HIS A 1 103 ? -7.728 -3.286 -8.969 1.00 80.75 103 HIS A CA 1
ATOM 800 C C . HIS A 1 103 ? -8.216 -4.680 -9.340 1.00 80.75 103 HIS A C 1
ATOM 802 O O . HIS A 1 103 ? -8.769 -4.855 -10.421 1.00 80.75 103 HIS A O 1
ATOM 808 N N . TRP A 1 104 ? -8.038 -5.644 -8.438 1.00 83.56 104 TRP A N 1
ATOM 809 C CA . TRP A 1 104 ? -8.438 -7.030 -8.647 1.00 83.56 104 TRP A CA 1
ATOM 810 C 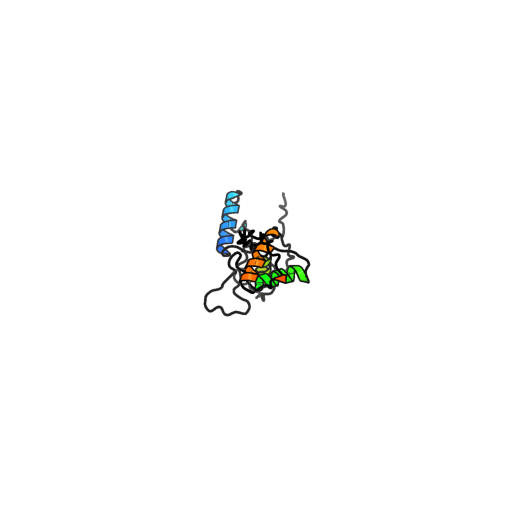C . TRP A 1 104 ? -9.951 -7.172 -8.855 1.00 83.56 104 TRP A C 1
ATOM 812 O O . TRP A 1 104 ? -10.383 -7.865 -9.769 1.00 83.56 104 TRP A O 1
ATOM 822 N N . LEU A 1 105 ? -10.754 -6.483 -8.042 1.00 81.56 105 LEU A N 1
ATOM 823 C CA . LEU A 1 105 ? -12.218 -6.539 -8.085 1.00 81.56 105 LEU A CA 1
ATOM 824 C C . LEU A 1 105 ? -12.836 -5.634 -9.156 1.00 81.56 105 LEU A C 1
ATOM 826 O O . LEU A 1 105 ? -14.048 -5.678 -9.377 1.00 81.56 105 LEU A O 1
ATOM 830 N N . ALA A 1 106 ? -12.041 -4.783 -9.807 1.00 75.94 106 ALA A N 1
ATOM 831 C CA . ALA A 1 106 ? -12.581 -3.895 -10.815 1.00 75.94 106 ALA A CA 1
ATOM 832 C C . ALA A 1 106 ? -12.965 -4.662 -12.088 1.00 75.94 106 ALA A C 1
ATOM 834 O O . ALA A 1 106 ? -12.173 -5.486 -12.549 1.00 75.94 106 ALA A O 1
ATOM 835 N N . PRO A 1 107 ? -14.121 -4.354 -12.712 1.00 66.62 107 PRO A N 1
ATOM 836 C CA . PRO A 1 107 ? -14.458 -4.890 -14.021 1.00 66.62 107 PRO A CA 1
ATOM 837 C C . PRO A 1 107 ? -13.313 -4.616 -14.995 1.00 66.62 107 PRO A C 1
ATOM 839 O O . PRO A 1 107 ? -12.945 -3.460 -15.225 1.00 66.62 107 PRO A O 1
ATOM 842 N N . THR A 1 108 ? -12.726 -5.672 -15.545 1.00 63.66 108 THR A N 1
ATOM 843 C CA . THR A 1 108 ? -11.770 -5.553 -16.640 1.00 63.66 108 THR A CA 1
ATOM 844 C C . THR A 1 108 ? -12.559 -5.355 -17.927 1.00 63.66 108 THR A C 1
ATOM 846 O O . THR A 1 108 ? -13.369 -6.195 -18.316 1.00 63.66 108 THR A O 1
ATOM 849 N N . SER A 1 109 ? -12.354 -4.218 -18.592 1.00 52.75 109 SER A N 1
ATOM 850 C CA . SER A 1 109 ? -12.794 -4.080 -19.976 1.00 52.75 109 SER A CA 1
ATOM 851 C C . SER A 1 109 ? -11.799 -4.850 -20.852 1.00 52.75 109 SER A C 1
ATOM 853 O O . SER A 1 109 ? -10.590 -4.689 -20.657 1.00 52.75 109 SER A O 1
ATOM 855 N N . PRO A 1 110 ? -12.246 -5.705 -21.788 1.00 49.00 110 PRO A N 1
ATOM 856 C CA . PRO A 1 110 ? -11.362 -6.411 -22.706 1.00 49.00 110 PRO A CA 1
ATOM 857 C C . PRO A 1 110 ? -10.826 -5.422 -23.750 1.00 49.00 110 PRO A C 1
ATOM 859 O O . PRO A 1 110 ? -11.263 -5.401 -24.895 1.00 49.00 110 PRO A O 1
ATOM 862 N N . SER A 1 111 ? -9.901 -4.553 -23.352 1.00 47.75 111 SER A N 1
ATOM 863 C CA . SER A 1 111 ? -9.226 -3.624 -24.253 1.00 47.75 111 SER A CA 1
ATOM 864 C C . SER A 1 111 ? -7.722 -3.845 -24.220 1.00 47.75 111 SER A C 1
ATOM 866 O O . SER A 1 111 ? -7.105 -3.953 -23.162 1.00 47.75 111 SER A O 1
ATOM 868 N N . THR A 1 112 ? -7.158 -3.911 -25.421 1.00 43.19 112 THR A N 1
ATOM 869 C CA . THR A 1 112 ? -5.739 -4.073 -25.740 1.00 43.19 112 THR A CA 1
ATOM 870 C C . THR A 1 112 ? -4.820 -3.149 -24.920 1.00 43.19 112 THR A C 1
ATOM 872 O O . THR A 1 112 ? -5.208 -2.012 -24.643 1.00 43.19 112 THR A O 1
ATOM 875 N N . PRO A 1 113 ? -3.572 -3.566 -24.616 1.00 47.47 113 PRO A N 1
ATOM 876 C CA . PRO A 1 113 ? -2.646 -2.868 -23.707 1.00 47.47 113 PRO A CA 1
ATOM 877 C C . PRO A 1 113 ? -2.232 -1.440 -24.098 1.00 47.47 113 PRO A C 1
ATOM 879 O O . PRO A 1 113 ? -1.473 -0.803 -23.374 1.00 47.47 113 PRO A O 1
ATOM 882 N N . GLN A 1 114 ? -2.681 -0.910 -25.236 1.00 40.97 114 GLN A N 1
ATOM 883 C CA . GLN A 1 114 ? -2.079 0.288 -25.813 1.00 40.97 114 GLN A CA 1
ATOM 884 C C . GLN A 1 114 ? -2.588 1.624 -25.242 1.00 40.97 114 GLN A C 1
ATOM 886 O O . GLN A 1 114 ? -2.009 2.650 -25.588 1.00 40.97 114 GLN A O 1
ATOM 891 N N . GLN A 1 115 ? -3.610 1.655 -24.367 1.00 43.69 115 GLN A N 1
ATOM 892 C CA . GLN A 1 115 ? -4.079 2.892 -23.700 1.00 43.69 115 GLN A CA 1
ATOM 893 C C . GLN A 1 115 ? -4.475 2.691 -22.211 1.00 43.69 115 GLN A C 1
ATOM 895 O O . GLN A 1 115 ? -5.558 3.048 -21.765 1.00 43.69 115 GLN A O 1
ATOM 900 N N . ASN A 1 116 ? -3.551 2.096 -21.449 1.00 54.19 116 ASN A N 1
ATOM 901 C CA . ASN A 1 116 ? -3.087 2.372 -20.070 1.00 54.19 116 ASN A CA 1
ATOM 902 C C . ASN A 1 116 ? -3.993 2.715 -18.858 1.00 54.19 116 ASN A C 1
ATOM 904 O O . ASN A 1 116 ? -3.447 2.728 -17.758 1.00 54.19 116 ASN A O 1
ATOM 908 N N . ALA A 1 117 ? -5.307 2.932 -18.946 1.00 57.41 117 ALA A N 1
ATOM 90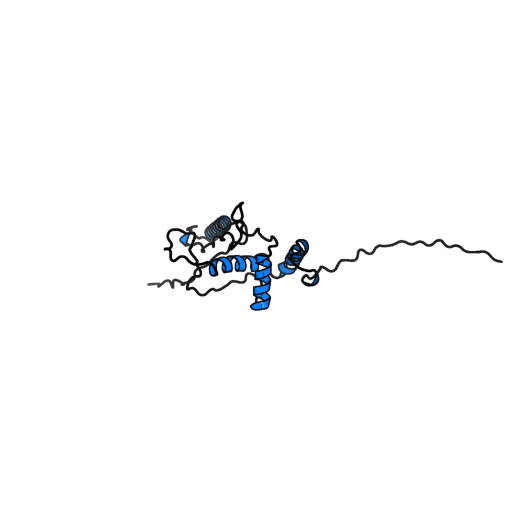9 C CA . ALA A 1 117 ? -6.125 3.150 -17.731 1.00 57.41 117 ALA A CA 1
ATOM 910 C C . ALA A 1 117 ? -6.726 1.852 -17.151 1.00 57.41 117 ALA A C 1
ATOM 912 O O . ALA A 1 117 ? -6.896 1.718 -15.936 1.00 57.41 117 ALA A O 1
ATOM 913 N N . ASP A 1 118 ? -6.999 0.871 -18.016 1.00 64.94 118 ASP A N 1
ATOM 914 C CA . ASP A 1 118 ? -7.783 -0.319 -17.663 1.00 64.94 118 ASP A CA 1
ATOM 915 C C . ASP A 1 118 ? -6.958 -1.603 -17.514 1.00 64.94 118 ASP A C 1
ATOM 917 O O . ASP A 1 118 ? -7.510 -2.644 -17.153 1.00 64.94 118 ASP A O 1
ATOM 921 N N . TYR A 1 119 ? -5.638 -1.542 -17.726 1.00 77.38 119 TYR A N 1
ATOM 922 C CA . TYR A 1 119 ? -4.766 -2.701 -17.540 1.00 77.38 119 TYR A CA 1
ATOM 923 C C . TYR A 1 119 ? -4.780 -3.166 -16.078 1.00 77.38 119 TYR A C 1
ATOM 925 O O . TYR A 1 119 ? -4.527 -2.393 -15.150 1.00 77.38 119 TYR A O 1
ATOM 933 N N . ASN A 1 120 ? -5.066 -4.452 -15.883 1.00 83.81 120 ASN A N 1
ATOM 934 C CA . ASN A 1 120 ? -4.992 -5.117 -14.592 1.00 83.81 120 ASN A CA 1
ATOM 935 C C . ASN A 1 120 ? -3.847 -6.147 -14.643 1.00 83.81 120 ASN A C 1
ATOM 937 O O . ASN A 1 120 ? -4.029 -7.192 -15.279 1.00 83.81 120 ASN A O 1
ATOM 941 N N . PRO A 1 121 ? -2.701 -5.887 -13.972 1.00 87.06 121 PRO A N 1
ATOM 942 C CA . PRO A 1 121 ? -1.521 -6.755 -14.023 1.00 87.06 121 PRO A CA 1
ATOM 943 C C . PRO A 1 121 ? -1.742 -8.130 -13.390 1.00 87.06 121 PRO A C 1
ATOM 945 O O . PRO A 1 121 ? -0.858 -8.975 -13.446 1.00 87.06 121 PRO A O 1
ATOM 948 N N . PHE A 1 122 ? -2.898 -8.356 -12.773 1.00 87.94 122 PHE A N 1
ATOM 949 C CA . PHE A 1 122 ? -3.191 -9.568 -12.032 1.00 87.94 122 PHE A CA 1
ATOM 950 C C . PHE A 1 122 ? -4.069 -10.566 -12.809 1.00 87.94 122 PHE A C 1
ATOM 952 O O . PHE A 1 122 ? -4.235 -11.709 -12.389 1.00 87.94 122 PHE A O 1
ATOM 959 N N . THR A 1 123 ? -4.633 -10.161 -13.952 1.00 86.38 123 THR A N 1
ATOM 960 C CA . THR A 1 123 ? -5.568 -10.995 -14.728 1.00 86.38 123 THR A CA 1
ATOM 961 C C . THR A 1 123 ? -4.890 -12.270 -15.229 1.00 86.38 123 THR A C 1
ATOM 963 O O . THR A 1 123 ? -3.919 -12.200 -15.978 1.00 86.38 123 THR A O 1
ATOM 966 N N . GLY A 1 124 ? -5.430 -13.432 -14.850 1.00 87.12 124 GLY A N 1
ATOM 967 C CA . GLY A 1 124 ? -4.920 -14.736 -15.288 1.00 87.12 124 GLY A CA 1
ATOM 968 C C . GLY A 1 124 ? -3.558 -15.120 -14.701 1.00 87.12 124 GLY A C 1
ATOM 969 O O . GLY A 1 124 ? -2.925 -16.030 -15.227 1.00 87.12 124 GLY A O 1
ATOM 970 N N . ARG A 1 125 ? -3.099 -14.439 -13.641 1.00 89.25 125 ARG A N 1
ATOM 971 C CA . ARG A 1 125 ? -1.821 -14.707 -12.967 1.00 89.25 125 ARG A CA 1
ATOM 972 C C . ARG A 1 125 ? -2.043 -15.152 -11.522 1.00 89.25 125 ARG A C 1
ATOM 974 O O . ARG A 1 125 ? -2.956 -14.674 -10.850 1.00 89.25 125 ARG A O 1
ATOM 981 N N . GLU A 1 126 ? -1.174 -16.031 -11.032 1.00 92.25 126 GLU A N 1
ATOM 982 C CA . GLU A 1 126 ? -1.061 -16.304 -9.597 1.00 92.25 126 GLU A CA 1
ATOM 983 C C . GLU A 1 126 ? -0.326 -15.147 -8.907 1.00 92.25 126 GLU A C 1
ATOM 985 O O . GLU A 1 126 ? 0.619 -14.577 -9.459 1.00 92.25 126 GLU A O 1
ATOM 990 N N . ILE A 1 127 ? -0.766 -14.779 -7.701 1.00 91.88 127 ILE A N 1
ATOM 991 C CA . ILE A 1 127 ? -0.161 -13.685 -6.935 1.00 91.88 127 ILE A CA 1
ATOM 992 C C . ILE A 1 127 ? 0.719 -14.249 -5.825 1.00 91.88 127 ILE A C 1
ATOM 994 O O . ILE A 1 127 ? 0.256 -15.004 -4.972 1.00 91.88 127 ILE A O 1
ATOM 998 N N . MET A 1 128 ? 1.959 -13.763 -5.768 1.00 93.88 128 MET A N 1
ATOM 999 C CA . MET A 1 128 ? 2.822 -13.877 -4.598 1.00 93.88 128 MET A CA 1
ATOM 1000 C C . MET A 1 128 ? 2.947 -12.509 -3.917 1.00 93.88 128 MET A C 1
ATOM 1002 O O . MET A 1 128 ? 3.565 -11.591 -4.456 1.00 93.88 128 MET A O 1
ATOM 1006 N N . TYR A 1 129 ? 2.367 -12.370 -2.724 1.00 92.69 129 TYR A N 1
ATOM 1007 C CA . TYR A 1 129 ? 2.529 -11.173 -1.897 1.00 92.69 129 TYR A CA 1
ATOM 1008 C C . TYR A 1 129 ? 3.817 -11.255 -1.070 1.00 92.69 129 TYR A C 1
ATOM 1010 O O . TYR A 1 129 ? 4.078 -12.261 -0.411 1.00 92.69 129 TYR A O 1
ATOM 1018 N N . VAL A 1 130 ? 4.603 -10.177 -1.065 1.00 94.38 130 VAL A N 1
ATOM 1019 C CA . VAL A 1 130 ? 5.822 -10.063 -0.254 1.00 94.38 130 VAL A CA 1
ATOM 1020 C C . VAL A 1 130 ? 5.519 -9.236 0.994 1.00 94.38 130 VAL A C 1
ATOM 1022 O O . VAL A 1 130 ? 5.357 -8.019 0.921 1.00 94.38 130 VAL A O 1
ATOM 1025 N N . HIS A 1 131 ? 5.458 -9.897 2.150 1.00 93.12 131 HIS A N 1
ATOM 1026 C CA . HIS A 1 131 ? 5.261 -9.231 3.436 1.00 93.12 131 HIS A CA 1
ATOM 1027 C C . HIS A 1 131 ? 6.578 -8.612 3.936 1.00 93.12 131 HIS A C 1
ATOM 1029 O O . HIS A 1 131 ? 7.463 -9.319 4.415 1.00 93.12 131 HIS A O 1
ATOM 1035 N N . SER A 1 132 ? 6.698 -7.284 3.891 1.00 90.00 132 SER A N 1
ATOM 1036 C CA . SER A 1 132 ? 7.944 -6.566 4.209 1.00 90.00 132 SER A CA 1
ATOM 1037 C C . SER A 1 132 ? 8.174 -6.237 5.695 1.00 90.00 132 SER A C 1
ATOM 1039 O O . SER A 1 132 ? 9.202 -5.651 6.021 1.00 90.00 132 SER A O 1
ATOM 1041 N N . GLY A 1 133 ? 7.260 -6.594 6.606 1.00 93.62 133 GLY A N 1
ATOM 1042 C CA . GLY A 1 133 ? 7.401 -6.355 8.055 1.00 93.62 133 GLY A CA 1
ATOM 1043 C C . GLY A 1 133 ? 6.499 -5.226 8.568 1.00 93.62 133 GLY A C 1
ATOM 1044 O O . GLY A 1 133 ? 5.396 -5.062 8.061 1.00 93.62 133 GLY A O 1
ATOM 1045 N N . GLY A 1 134 ? 6.945 -4.473 9.582 1.00 94.94 134 GLY A N 1
ATOM 1046 C CA . GLY A 1 134 ? 6.281 -3.247 10.058 1.00 94.94 134 GLY A CA 1
ATOM 1047 C C . GLY A 1 134 ? 5.212 -3.425 11.145 1.00 94.94 134 GLY A C 1
ATOM 1048 O O . GLY A 1 134 ? 4.584 -2.446 11.556 1.00 94.94 134 GLY A O 1
ATOM 1049 N N . LEU A 1 135 ? 5.000 -4.648 11.641 1.00 96.12 135 LEU A N 1
ATOM 1050 C CA . LEU A 1 135 ? 3.961 -4.959 12.634 1.00 96.12 135 LEU A CA 1
ATOM 1051 C C . LEU A 1 135 ? 4.137 -4.184 13.949 1.00 96.12 135 LEU A C 1
ATOM 1053 O O . LEU A 1 135 ? 3.156 -3.859 14.619 1.00 96.12 135 LEU A O 1
ATOM 1057 N N . GLU A 1 136 ? 5.372 -3.830 14.305 1.00 94.94 136 GLU A N 1
ATOM 1058 C CA . GLU A 1 136 ? 5.709 -3.014 15.472 1.00 94.94 136 GLU A CA 1
ATOM 1059 C C . GLU A 1 136 ? 5.054 -1.620 15.446 1.00 94.94 136 GLU A C 1
ATOM 1061 O O . GLU A 1 136 ? 4.806 -1.025 16.498 1.00 94.94 136 GLU A O 1
ATOM 1066 N N . GLY A 1 137 ? 4.712 -1.113 14.255 1.00 94.19 137 GLY A N 1
ATOM 1067 C CA . GLY A 1 137 ? 4.017 0.158 14.062 1.00 94.19 137 GLY A CA 1
ATOM 1068 C C . GLY A 1 137 ? 2.504 0.096 14.296 1.00 94.19 137 GLY A C 1
ATOM 1069 O O . GLY A 1 137 ? 1.857 1.141 14.385 1.00 94.19 137 GLY A O 1
ATOM 1070 N N . ASN A 1 138 ? 1.909 -1.093 14.431 1.00 95.62 138 ASN A N 1
ATOM 1071 C CA . ASN A 1 138 ? 0.451 -1.220 14.491 1.00 95.62 138 ASN A CA 1
ATOM 1072 C C . ASN A 1 138 ? -0.156 -0.553 15.716 1.00 95.62 138 ASN A C 1
ATOM 1074 O O . ASN A 1 138 ? -1.159 0.144 15.592 1.00 95.62 138 ASN A O 1
ATOM 1078 N N . ASN A 1 139 ? 0.458 -0.698 16.890 1.00 94.69 139 ASN A N 1
ATOM 1079 C CA . ASN A 1 139 ? -0.117 -0.118 18.099 1.00 94.69 139 ASN A CA 1
ATOM 1080 C C . ASN A 1 139 ? -0.148 1.420 18.040 1.00 94.69 139 ASN A C 1
ATOM 1082 O O . ASN A 1 139 ? -1.154 2.047 18.377 1.00 94.69 139 ASN A O 1
ATOM 1086 N N . SER A 1 140 ? 0.930 2.045 17.550 1.00 94.75 140 SER A N 1
ATOM 1087 C CA . SER A 1 140 ? 0.979 3.504 17.395 1.00 94.75 140 SER A CA 1
ATOM 1088 C C . SER A 1 140 ? -0.012 3.991 16.332 1.00 94.75 140 SER A C 1
ATOM 1090 O O . SER A 1 140 ? -0.677 5.010 16.538 1.00 94.75 140 SER A O 1
ATOM 1092 N N . GLN A 1 141 ? -0.197 3.239 15.242 1.00 96.06 141 GLN A N 1
ATOM 1093 C CA . GLN A 1 141 ? -1.223 3.533 14.245 1.00 96.06 141 GLN A CA 1
ATOM 1094 C C . GLN A 1 141 ? -2.637 3.385 14.809 1.00 96.06 141 GLN A C 1
ATOM 1096 O O . GLN A 1 141 ? -3.431 4.313 14.670 1.00 96.06 141 GLN A O 1
ATOM 1101 N N . LEU A 1 142 ? -2.958 2.291 15.500 1.00 96.25 142 LEU A N 1
ATOM 1102 C CA . LEU A 1 142 ? -4.268 2.069 16.120 1.00 96.25 142 LEU A CA 1
ATOM 1103 C C . LEU A 1 142 ? -4.636 3.186 17.108 1.00 96.25 142 LEU A C 1
ATOM 1105 O O . LEU A 1 142 ? -5.785 3.628 17.134 1.00 96.25 142 LEU A O 1
ATOM 1109 N N . MET A 1 143 ? -3.665 3.743 17.841 1.00 95.00 143 MET A N 1
ATOM 1110 C CA . MET A 1 143 ? -3.886 4.937 18.671 1.00 95.00 143 MET A CA 1
ATOM 1111 C C . MET A 1 143 ? -4.321 6.158 17.842 1.00 95.00 143 MET A C 1
ATOM 1113 O O . MET A 1 143 ? -5.196 6.917 18.267 1.00 95.00 143 MET A O 1
ATOM 1117 N N . ARG A 1 144 ? -3.766 6.349 16.638 1.00 95.69 144 ARG A N 1
ATOM 1118 C CA . ARG A 1 144 ? -4.191 7.418 15.713 1.00 95.69 144 ARG A CA 1
ATOM 1119 C C . ARG A 1 144 ? -5.591 7.156 15.152 1.00 95.69 144 ARG A C 1
ATOM 1121 O O . ARG A 1 144 ? -6.385 8.092 15.069 1.00 95.69 144 ARG A O 1
ATOM 1128 N N . TYR A 1 145 ? -5.918 5.905 14.822 1.00 96.62 145 TYR A N 1
ATOM 1129 C CA . TYR A 1 145 ? -7.277 5.505 14.431 1.00 96.62 145 TYR A CA 1
ATOM 1130 C C . TYR A 1 145 ? -8.291 5.773 15.550 1.00 96.62 145 TYR A C 1
ATOM 1132 O O . TYR A 1 145 ? -9.354 6.340 15.294 1.00 96.62 145 TYR A O 1
ATOM 1140 N N . LYS A 1 146 ? -7.938 5.455 16.800 1.00 95.62 146 LYS A N 1
ATOM 1141 C CA . LYS A 1 146 ? -8.736 5.773 17.990 1.00 95.62 146 LYS A CA 1
ATOM 1142 C C . LYS A 1 146 ? -8.944 7.277 18.157 1.00 95.62 146 LYS A C 1
ATOM 1144 O O . LYS A 1 146 ? -10.066 7.705 18.401 1.00 95.62 146 LYS A O 1
ATOM 1149 N N . HIS A 1 147 ? -7.900 8.091 17.983 1.00 95.25 147 HIS A N 1
ATOM 1150 C CA . HIS A 1 147 ? -8.026 9.551 18.056 1.00 95.25 147 HIS A CA 1
ATOM 1151 C C . HIS A 1 147 ? -8.980 10.118 16.988 1.00 95.25 147 HIS A C 1
ATOM 1153 O O . HIS A 1 147 ? -9.692 11.081 17.258 1.00 95.25 147 HIS A O 1
ATOM 1159 N N . LYS A 1 148 ? -9.052 9.483 15.808 1.00 94.75 148 LYS A N 1
ATOM 1160 C CA . LYS A 1 148 ? -10.044 9.790 14.762 1.00 94.75 148 LYS A CA 1
ATOM 1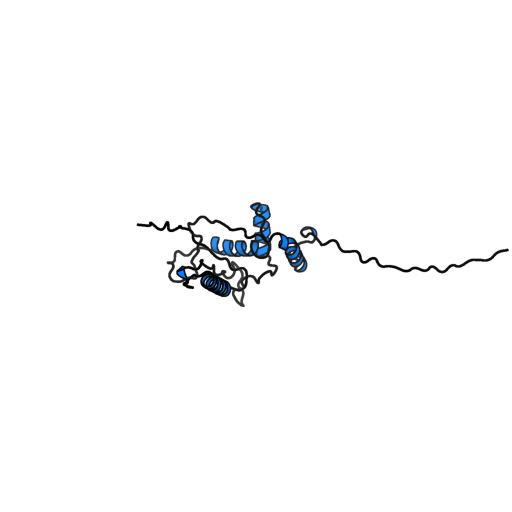161 C C . LYS A 1 148 ? -11.430 9.156 14.991 1.00 94.75 148 LYS A C 1
ATOM 1163 O O . LYS A 1 148 ? -12.319 9.361 14.172 1.00 94.75 148 LYS A O 1
ATOM 1168 N N . GLY A 1 149 ? -11.629 8.385 16.061 1.00 95.44 149 GLY A N 1
ATOM 1169 C CA . GLY A 1 149 ? -12.900 7.715 16.362 1.00 95.44 149 GLY A CA 1
ATOM 1170 C C . GLY A 1 149 ? -13.216 6.497 15.484 1.00 95.44 149 GLY A C 1
ATOM 1171 O O . GLY A 1 149 ? -14.358 6.051 15.465 1.00 95.44 149 GLY A O 1
ATOM 1172 N N . LEU A 1 150 ? -12.229 5.952 14.763 1.00 94.69 150 LEU A N 1
ATOM 1173 C CA . LEU A 1 150 ? -12.404 4.787 13.880 1.00 94.69 150 LEU A CA 1
ATOM 1174 C C . LEU A 1 150 ? -12.272 3.442 14.616 1.00 94.69 150 LEU A C 1
ATOM 1176 O O . LEU A 1 150 ? -12.708 2.409 14.114 1.00 94.69 150 LEU A O 1
ATOM 1180 N N . VAL A 1 151 ? -11.656 3.454 15.799 1.00 94.19 151 VAL A N 1
ATOM 1181 C CA . VAL A 1 151 ? -11.368 2.273 16.625 1.00 94.19 151 VAL A CA 1
ATOM 1182 C C . VAL A 1 151 ? -11.729 2.582 18.077 1.00 94.19 151 VAL A C 1
ATOM 1184 O O . VAL A 1 151 ? -11.527 3.708 18.545 1.00 94.19 151 VAL A O 1
ATOM 1187 N N . LYS A 1 152 ? -12.274 1.600 18.805 1.00 89.75 152 LYS A N 1
ATOM 1188 C CA . LYS A 1 152 ? -12.638 1.759 20.220 1.00 89.75 152 LYS A CA 1
ATOM 1189 C C . LYS A 1 152 ? -11.435 1.544 21.140 1.00 89.75 152 LYS A C 1
ATOM 1191 O O . LYS A 1 152 ? -10.432 0.942 20.780 1.00 89.75 152 LYS A O 1
ATOM 1196 N N . GLY A 1 153 ? -11.531 2.034 22.377 1.00 78.25 153 GLY A N 1
ATOM 1197 C CA . GLY A 1 153 ? -10.416 1.982 23.330 1.00 78.25 153 GLY A CA 1
ATOM 1198 C C . GLY A 1 153 ? -9.965 0.578 23.746 1.00 78.25 153 GLY A C 1
ATOM 1199 O O . GLY A 1 153 ? -8.822 0.432 24.151 1.00 78.25 153 GLY A O 1
ATOM 1200 N N . ASN A 1 154 ? -10.827 -0.431 23.629 1.00 79.75 154 ASN A N 1
ATOM 1201 C CA . ASN A 1 154 ? -10.526 -1.831 23.943 1.00 79.75 154 ASN A CA 1
ATOM 1202 C C . ASN A 1 154 ? -9.752 -2.562 22.833 1.00 79.75 154 ASN A C 1
ATOM 1204 O O . ASN A 1 154 ? -9.272 -3.665 23.062 1.00 79.75 154 ASN A O 1
ATOM 1208 N N . GLU A 1 155 ? -9.639 -1.964 21.650 1.00 76.00 155 GLU A N 1
ATOM 1209 C CA . GLU A 1 155 ? -8.922 -2.525 20.499 1.00 76.00 155 GLU A CA 1
ATOM 1210 C C . GLU A 1 155 ? -7.474 -2.011 20.410 1.00 76.00 155 GLU A C 1
ATOM 1212 O O . GLU A 1 155 ? -6.758 -2.333 19.466 1.00 76.00 155 GLU A O 1
ATOM 1217 N N . VAL A 1 156 ? -7.037 -1.181 21.367 1.00 79.81 156 VAL A N 1
ATOM 1218 C CA . VAL A 1 156 ? -5.710 -0.559 21.348 1.00 79.81 156 VAL A CA 1
ATOM 1219 C C . VAL A 1 156 ? -4.988 -0.785 22.666 1.00 79.81 156 VAL A C 1
ATOM 1221 O O . VAL A 1 156 ? -5.544 -0.546 23.738 1.00 79.81 156 VAL A O 1
ATOM 1224 N N . GLN A 1 157 ? -3.724 -1.201 22.593 1.00 76.56 157 GLN A N 1
ATOM 1225 C CA . GLN A 1 157 ? -2.888 -1.338 23.775 1.00 76.56 157 GLN A CA 1
ATOM 1226 C C . GLN A 1 157 ? -2.337 0.035 24.173 1.00 76.56 157 GLN A C 1
ATOM 1228 O O . GLN A 1 157 ? -1.395 0.558 23.575 1.00 76.56 157 GLN A O 1
ATOM 1233 N N . GLU A 1 158 ? -2.914 0.643 25.206 1.00 69.56 158 GLU A N 1
ATOM 1234 C CA . GLU A 1 158 ? -2.428 1.935 25.684 1.00 69.56 158 GLU A CA 1
ATOM 1235 C C . GLU A 1 158 ? -1.058 1.808 26.372 1.00 69.56 158 GLU A C 1
ATOM 1237 O O . GLU A 1 158 ? -0.830 0.865 27.139 1.00 69.56 158 GLU A O 1
ATOM 1242 N N . PRO A 1 159 ? -0.134 2.765 26.157 1.00 68.56 159 PRO A N 1
ATOM 1243 C CA . PRO A 1 159 ? 1.093 2.830 26.935 1.00 68.56 159 PRO A CA 1
ATOM 1244 C C . PRO A 1 159 ? 0.754 2.977 28.419 1.00 68.56 159 PRO A C 1
ATOM 1246 O O . PRO A 1 159 ? -0.079 3.807 28.789 1.00 68.56 159 PRO A O 1
ATOM 1249 N N . ALA A 1 160 ? 1.431 2.221 29.285 1.00 63.94 160 ALA A N 1
ATOM 1250 C CA . ALA A 1 160 ? 1.270 2.374 30.724 1.00 63.94 160 ALA A CA 1
ATOM 1251 C C . ALA A 1 160 ? 1.580 3.828 31.124 1.00 63.94 160 ALA A C 1
ATOM 1253 O O . ALA A 1 160 ? 2.725 4.281 31.028 1.00 63.94 160 ALA A O 1
ATOM 1254 N N . MET A 1 161 ? 0.563 4.578 31.564 1.00 54.41 161 MET A N 1
ATOM 1255 C CA . MET A 1 161 ? 0.772 5.935 32.062 1.00 54.41 161 MET A CA 1
ATOM 1256 C C . MET A 1 161 ? 1.731 5.875 33.252 1.00 54.41 161 MET A C 1
ATOM 1258 O O . MET A 1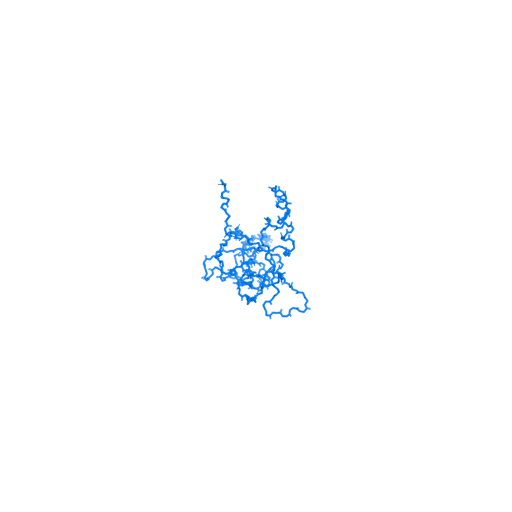 161 ? 1.400 5.333 34.310 1.00 54.41 161 MET A O 1
ATOM 1262 N N . ARG A 1 162 ? 2.916 6.482 33.118 1.00 51.19 162 ARG A N 1
ATOM 1263 C CA . ARG A 1 162 ? 3.752 6.808 34.276 1.00 51.19 162 ARG A CA 1
ATOM 1264 C C . ARG A 1 162 ? 2.960 7.783 35.143 1.00 51.19 162 ARG A C 1
ATOM 1266 O O . ARG A 1 162 ? 2.904 8.975 34.846 1.00 51.19 162 ARG A O 1
ATOM 1273 N N . ARG A 1 163 ? 2.332 7.277 36.211 1.00 52.97 163 ARG A N 1
ATOM 1274 C CA . ARG A 1 163 ? 1.726 8.104 37.259 1.00 52.97 163 ARG A CA 1
ATOM 1275 C C . ARG A 1 163 ? 2.790 9.086 37.749 1.00 52.97 163 ARG A C 1
ATOM 1277 O O . ARG A 1 163 ? 3.736 8.695 38.429 1.00 52.97 163 ARG A O 1
ATOM 1284 N N . ARG A 1 164 ? 2.638 10.365 37.399 1.00 50.31 164 ARG A N 1
ATOM 1285 C CA . ARG A 1 164 ? 3.328 11.467 38.074 1.00 50.31 164 ARG A CA 1
ATOM 1286 C C . ARG A 1 164 ? 2.969 11.344 39.556 1.00 50.31 164 ARG A C 1
ATOM 1288 O O . ARG A 1 164 ? 1.816 11.562 39.916 1.00 50.31 164 ARG A O 1
ATOM 1295 N N . GLN A 1 165 ? 3.919 10.949 40.402 1.00 46.62 165 GLN A N 1
ATOM 1296 C CA . GLN A 1 165 ? 3.753 11.055 41.849 1.00 46.62 165 GLN A CA 1
ATOM 1297 C C . GLN A 1 165 ? 3.539 12.537 42.175 1.00 46.62 165 GLN A C 1
ATOM 1299 O O . GLN A 1 165 ? 4.477 13.331 42.149 1.00 46.62 165 GLN A O 1
ATOM 1304 N N . GLN A 1 166 ? 2.293 12.921 42.451 1.00 46.53 166 GLN A N 1
ATOM 1305 C CA . GLN A 1 166 ? 2.008 14.153 43.170 1.00 46.53 166 GLN A CA 1
ATOM 1306 C C . GLN A 1 166 ? 2.582 13.983 44.579 1.00 46.53 166 GLN A C 1
ATOM 1308 O O . GLN A 1 166 ? 1.993 13.312 45.423 1.00 46.53 166 GLN A O 1
ATOM 1313 N N . LYS A 1 167 ? 3.754 14.573 44.840 1.00 45.50 167 LYS A N 1
ATOM 1314 C CA . LYS A 1 167 ? 4.197 14.867 46.207 1.00 45.50 167 LYS A CA 1
ATOM 1315 C C . LYS A 1 167 ? 3.272 15.951 46.768 1.00 45.50 167 LYS A C 1
ATOM 1317 O O . LYS A 1 167 ? 3.562 17.137 46.660 1.00 45.50 167 LYS A O 1
ATOM 1322 N N . GLY A 1 168 ? 2.137 15.536 47.322 1.00 41.84 168 GLY A N 1
ATOM 1323 C CA . GLY A 1 168 ? 1.319 16.365 48.199 1.00 41.84 168 GLY A CA 1
ATOM 1324 C C . GLY A 1 168 ? 2.010 16.485 49.554 1.00 41.84 168 GLY A C 1
ATOM 1325 O O . GLY A 1 168 ? 1.933 15.574 50.372 1.00 41.84 168 GLY A O 1
ATOM 1326 N N . GLY A 1 169 ? 2.722 17.588 49.777 1.00 40.53 169 GLY A N 1
ATOM 1327 C CA . GLY A 1 169 ? 3.182 17.974 51.107 1.00 40.53 169 GLY A CA 1
ATOM 1328 C C . GLY A 1 169 ? 1.994 18.470 51.926 1.00 40.53 169 GLY A C 1
ATOM 1329 O O . GLY A 1 169 ? 1.579 19.612 51.773 1.00 40.53 169 GLY A O 1
ATOM 1330 N N . SER A 1 170 ? 1.440 17.606 52.775 1.00 39.75 170 SER A N 1
ATOM 1331 C CA . SER A 1 170 ? 0.482 17.984 53.814 1.00 39.75 170 SER A CA 1
ATOM 1332 C C . SER A 1 170 ? 1.229 18.073 55.143 1.00 39.75 170 SER A C 1
ATOM 1334 O O . SER A 1 170 ? 1.446 17.057 55.799 1.00 39.75 170 SER A O 1
ATOM 1336 N N . ALA A 1 171 ? 1.654 19.275 55.536 1.00 45.03 171 ALA A N 1
ATOM 1337 C CA . ALA A 1 171 ? 2.085 19.546 56.904 1.00 45.03 171 ALA A CA 1
ATOM 1338 C C . ALA A 1 171 ? 0.848 19.952 57.715 1.00 45.03 171 ALA A C 1
ATOM 1340 O O . ALA A 1 171 ? 0.293 21.034 57.533 1.00 45.03 171 ALA A O 1
ATOM 1341 N N . GLY A 1 172 ? 0.379 19.027 58.554 1.00 41.38 172 GLY A N 1
ATOM 1342 C CA . GLY A 1 172 ? -0.746 19.227 59.457 1.00 41.38 172 GLY A CA 1
ATOM 1343 C C . GLY A 1 172 ? -0.404 20.173 60.609 1.00 41.38 172 GLY A C 1
ATOM 1344 O O . GLY A 1 172 ? 0.652 20.069 61.230 1.00 41.38 172 GLY A O 1
ATOM 1345 N N . ASN A 1 173 ? -1.345 21.068 60.902 1.00 37.62 173 ASN A N 1
ATOM 1346 C CA . ASN A 1 173 ? -1.405 21.871 62.119 1.00 37.62 173 ASN A CA 1
ATOM 1347 C C . ASN A 1 173 ? -1.532 20.951 63.347 1.00 37.62 173 ASN A C 1
ATOM 1349 O O . ASN A 1 173 ? -2.527 20.236 63.476 1.00 37.62 173 ASN A O 1
ATOM 1353 N N . LYS A 1 174 ? -0.574 21.006 64.279 1.00 44.97 174 LYS A N 1
ATOM 1354 C CA . LYS A 1 174 ? -0.760 20.492 65.643 1.00 44.97 174 LYS A CA 1
ATOM 1355 C C . LYS A 1 174 ? -1.466 21.557 66.486 1.00 44.97 174 LYS A C 1
ATOM 1357 O O . LYS A 1 174 ? -0.887 22.597 66.783 1.00 44.97 174 LYS A O 1
ATOM 1362 N N . LYS A 1 175 ? -2.709 21.277 66.882 1.00 42.97 175 LYS A N 1
ATOM 1363 C CA . LYS A 1 175 ? -3.301 21.793 68.122 1.00 42.97 175 LYS A CA 1
ATOM 1364 C C . LYS A 1 175 ? -2.860 20.846 69.240 1.00 42.97 175 L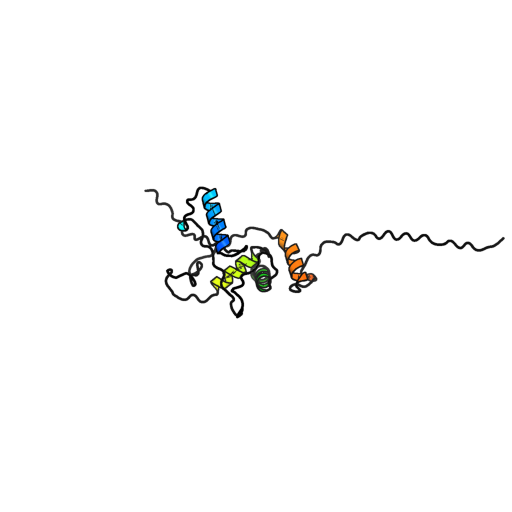YS A C 1
ATOM 1366 O O . LYS A 1 175 ? -3.159 19.660 69.150 1.00 42.97 175 LYS A O 1
ATOM 1371 N N . GLU A 1 176 ? -2.185 21.354 70.261 1.00 48.00 176 GLU A N 1
ATOM 1372 C CA . GLU A 1 176 ? -2.095 20.687 71.562 1.00 48.00 176 GLU A CA 1
ATOM 1373 C C . GLU A 1 176 ? -2.872 21.544 72.560 1.00 48.00 176 GLU A C 1
ATOM 1375 O O . GLU A 1 176 ? -2.668 22.754 72.668 1.00 48.00 176 GLU A O 1
ATOM 1380 N N . ASP A 1 177 ? -3.856 20.891 73.168 1.00 51.75 177 ASP A N 1
ATOM 1381 C CA . ASP A 1 177 ? -4.762 21.408 74.177 1.00 51.75 177 ASP A CA 1
ATOM 1382 C C . ASP A 1 177 ? -4.144 21.207 75.568 1.00 51.75 177 ASP A C 1
ATOM 1384 O O . ASP A 1 177 ? -3.370 20.283 75.814 1.00 51.75 177 ASP A O 1
ATOM 1388 N N . SER A 1 178 ? -4.506 22.123 76.450 1.00 47.00 178 SER A N 1
ATOM 1389 C CA . SER A 1 178 ? -4.147 22.253 77.855 1.00 47.00 178 SER A CA 1
ATOM 1390 C C . SER A 1 178 ? -4.443 21.013 78.711 1.00 47.00 178 SER A C 1
ATOM 1392 O O . SER A 1 178 ? -5.464 20.355 78.522 1.00 47.00 178 SER A O 1
ATOM 1394 N N . SER A 1 179 ? -3.606 20.736 79.722 1.00 50.38 179 SER A N 1
ATOM 1395 C CA . SER A 1 179 ? -4.011 20.667 81.145 1.00 50.38 179 SER A CA 1
ATOM 1396 C C . SER A 1 179 ? -2.927 20.076 82.072 1.00 50.38 179 SER A C 1
ATOM 1398 O O . SER A 1 179 ? -2.330 19.048 81.764 1.00 50.38 179 SER A O 1
ATOM 1400 N N . ARG A 1 180 ? -2.830 20.704 83.260 1.00 38.53 180 ARG A N 1
ATOM 1401 C CA . ARG A 1 180 ? -2.064 20.389 84.490 1.00 38.53 180 ARG A CA 1
ATOM 1402 C C . ARG A 1 180 ? -0.668 20.982 84.637 1.00 38.53 180 ARG A C 1
ATOM 1404 O O . ARG A 1 180 ? 0.233 20.635 83.851 1.00 38.53 180 ARG A O 1
#

Radius of gyration: 26.35 Å; chains: 1; bounding box: 42×43×111 Å

Secondary structure (DSSP, 8-state):
-----------EE---SS-HHHHHHHHHHHHHHTT----GGGSPEE--PPP-SS---SS---PPPTT---HHHHHHHHHHHHTT-----TTTHHHHHHHHHHHHTSPPP---GGG-SS--TTTT----------GGGHHHHHHHHHHTTSS-GGGS------------------------

InterPro domains:
  IPR027278 1-aminocyclopropane-1-carboxylate deaminase/D-cysteine desulfhydrase [PTHR43780] (6-148)
  IPR036052 Tryptophan synthase beta chain-like, PALP domain superfamily [G3DSA:3.40.50.1100] (2-145)

Foldseek 3Di:
DPPPPPDPDAAEAEDLADFLVVVLVVQLVVCVVVPHPSDPVPGGHYDGQDADDPDPPPDDRDDDHALQDDLLLVVQQCCCCVVVVDHAASGPGSSSCSRLVCLVPDDQDPDDPPDPPRDRPPPPDDDDDDRPDHNVCRQVSVVNCVVVVNDDPVVHDDDDDPPPPPPPDDDDDDDDDDDD

Sequence (180 aa):
EKDSLQLDIQVVVIPCVGDDGYARRQMMALNMETGGTGDSSELPFVLQPRANFGQKSSKGNKYFNFGEPHPDILETFREMQDSNGVQIDLVYGAPSWTVMLRHWLAPTSPSTPQQNADYNPFTGREIMYVHSGGLEGNNSQLMRYKHKGLVKGNEVQEPAMRRRQQKGGSAGNKKEDSSR